Protein AF-A0A450ZWC1-F1 (afdb_monomer_lite)

Radius of gyration: 15.55 Å; chains: 1; bounding box: 36×23×45 Å

Secondary structure (DSSP, 8-state):
----------GGGHHHHHHHHHTEEE-TT--EEEPPHHHHHHHHHHHHHHHHHHSS-S-SSS---

Sequence (65 aa):
MWAFGVDDFPQTHLPLRVEVITGTVIDDLGNVSALTAEEWKEKKAEYERIAREHGKPADASRGSP

Structure (mmCIF, N/CA/C/O backbone):
data_AF-A0A450ZWC1-F1
#
_entry.id   AF-A0A450ZWC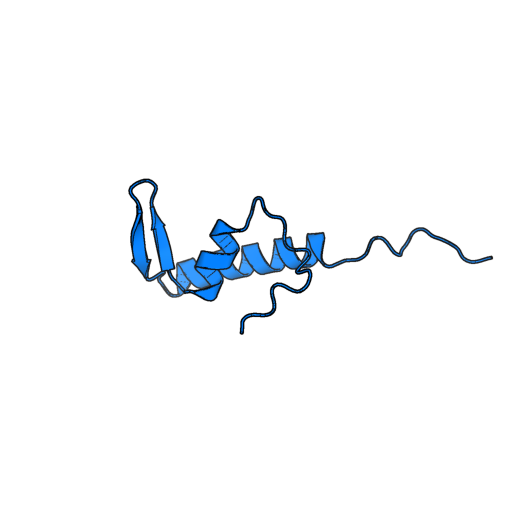1-F1
#
loop_
_atom_site.group_PDB
_atom_site.id
_atom_site.type_symbol
_atom_site.label_atom_id
_atom_site.label_alt_id
_atom_site.label_comp_id
_atom_site.label_asym_id
_atom_site.label_entity_id
_atom_site.label_seq_id
_atom_site.pdbx_PDB_ins_code
_atom_site.Cartn_x
_atom_site.Cartn_y
_atom_site.Cartn_z
_atom_site.occupancy
_atom_site.B_iso_or_equiv
_atom_site.auth_seq_id
_atom_site.auth_comp_id
_atom_site.auth_asym_id
_atom_site.auth_atom_id
_atom_site.pdbx_PDB_model_num
ATOM 1 N N . MET A 1 1 ? -12.393 -7.496 -17.485 1.00 36.94 1 MET A N 1
ATOM 2 C CA . MET A 1 1 ? -11.194 -8.354 -17.372 1.00 36.94 1 MET A CA 1
ATOM 3 C C . MET A 1 1 ? -10.028 -7.417 -17.107 1.00 36.94 1 MET A C 1
ATOM 5 O O . MET A 1 1 ? -9.803 -6.541 -17.929 1.00 36.94 1 MET A O 1
ATOM 9 N N . TRP A 1 2 ? -9.408 -7.476 -15.926 1.00 47.88 2 TRP A N 1
ATOM 10 C CA . TRP A 1 2 ? -8.309 -6.573 -15.567 1.00 47.88 2 TRP A CA 1
ATOM 11 C C . TRP A 1 2 ? -7.111 -6.870 -16.474 1.00 47.88 2 TRP A C 1
ATOM 13 O O . TRP A 1 2 ? -6.632 -8.001 -16.511 1.00 47.88 2 TRP A O 1
ATOM 23 N N . ALA A 1 3 ? -6.684 -5.889 -17.268 1.00 41.91 3 ALA A N 1
ATOM 24 C CA . ALA A 1 3 ? -5.535 -6.040 -18.145 1.00 41.91 3 ALA A CA 1
ATOM 25 C C . ALA A 1 3 ? -4.260 -5.974 -17.293 1.00 41.91 3 ALA A C 1
ATOM 27 O O . ALA A 1 3 ? -3.781 -4.892 -16.972 1.00 41.91 3 ALA A O 1
ATOM 28 N N . PHE A 1 4 ? -3.691 -7.129 -16.943 1.00 48.00 4 PHE A N 1
ATOM 29 C CA . PHE A 1 4 ? -2.337 -7.252 -16.377 1.00 48.00 4 PHE A CA 1
ATOM 30 C C . PHE A 1 4 ? -1.242 -6.983 -17.431 1.00 48.00 4 PHE A C 1
ATOM 32 O O . PHE A 1 4 ? -0.167 -7.575 -17.395 1.00 48.00 4 PHE A O 1
ATOM 39 N N . GLY A 1 5 ? -1.536 -6.136 -18.422 1.00 47.59 5 GLY A N 1
ATOM 40 C CA . GLY A 1 5 ? -0.622 -5.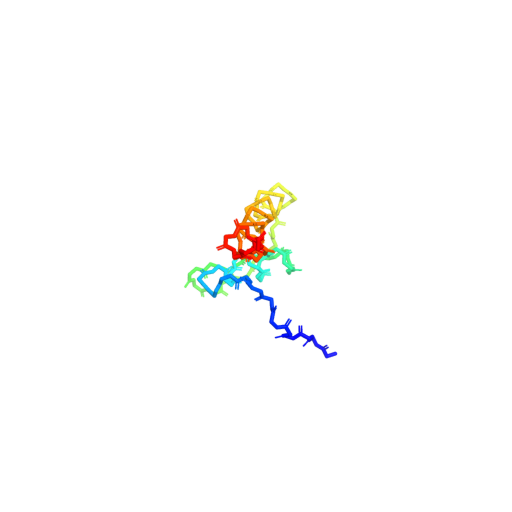802 -19.501 1.00 47.59 5 GLY A CA 1
ATOM 41 C C . GLY A 1 5 ? 0.502 -4.929 -18.971 1.00 47.59 5 GLY A C 1
ATOM 42 O O . GLY A 1 5 ? 0.332 -3.721 -18.907 1.00 47.59 5 GLY A O 1
ATOM 43 N N . VAL A 1 6 ? 1.602 -5.580 -18.583 1.00 51.44 6 VAL A N 1
ATOM 44 C CA . VAL A 1 6 ? 2.955 -5.025 -18.415 1.00 51.44 6 VAL A CA 1
ATOM 45 C C . VAL A 1 6 ? 2.954 -3.659 -17.731 1.00 51.44 6 VAL A C 1
ATOM 47 O O . VAL A 1 6 ? 3.369 -2.645 -18.278 1.00 51.44 6 VAL A O 1
ATOM 50 N N . ASP A 1 7 ? 2.422 -3.639 -16.520 1.00 58.44 7 ASP A N 1
ATOM 51 C CA . ASP A 1 7 ? 2.655 -2.537 -15.606 1.00 58.44 7 ASP A CA 1
ATOM 52 C C . ASP A 1 7 ? 4.083 -2.735 -15.078 1.00 58.44 7 ASP A C 1
ATOM 54 O O . ASP A 1 7 ? 4.326 -3.712 -14.369 1.00 58.44 7 ASP A O 1
ATOM 58 N N . ASP A 1 8 ? 5.028 -1.857 -15.436 1.00 67.44 8 ASP A N 1
ATOM 59 C CA . ASP A 1 8 ? 6.439 -1.883 -14.982 1.00 67.44 8 ASP A CA 1
ATOM 60 C C . ASP A 1 8 ? 6.586 -1.696 -13.456 1.00 67.44 8 ASP A C 1
ATOM 62 O O . ASP A 1 8 ? 7.678 -1.477 -12.927 1.00 67.44 8 ASP A O 1
ATOM 66 N N . PHE A 1 9 ? 5.482 -1.768 -12.713 1.00 77.50 9 PHE A N 1
ATOM 67 C CA . PHE A 1 9 ? 5.489 -1.637 -11.279 1.00 77.50 9 PHE A CA 1
ATOM 68 C C . PHE A 1 9 ? 6.179 -2.852 -10.641 1.00 77.50 9 PHE A C 1
ATOM 70 O O . PHE A 1 9 ? 5.781 -4.000 -10.870 1.00 77.50 9 PHE A O 1
ATOM 77 N N . PRO A 1 10 ? 7.216 -2.623 -9.825 1.00 84.12 10 PRO A N 1
ATOM 78 C CA . PRO A 1 10 ? 8.050 -3.686 -9.289 1.00 84.12 10 PRO A CA 1
ATOM 79 C C . PRO A 1 10 ? 7.247 -4.675 -8.439 1.00 84.12 10 PRO A C 1
ATOM 81 O O . PRO A 1 10 ? 6.478 -4.290 -7.553 1.00 84.12 10 PRO A O 1
ATOM 84 N N . GLN A 1 11 ? 7.481 -5.973 -8.667 1.00 85.31 11 GLN A N 1
ATOM 85 C CA . GLN A 1 11 ? 6.774 -7.052 -7.965 1.00 85.31 11 GLN A CA 1
ATOM 86 C C . GLN A 1 11 ? 6.952 -6.993 -6.440 1.00 85.31 11 GLN A C 1
ATOM 88 O O . GLN A 1 11 ? 6.050 -7.364 -5.691 1.00 85.31 11 GLN A O 1
ATOM 93 N N . THR A 1 12 ? 8.089 -6.471 -5.978 1.00 87.94 12 THR A N 1
ATOM 94 C CA . THR A 1 12 ? 8.390 -6.256 -4.555 1.00 87.94 12 THR A CA 1
ATOM 95 C C . THR A 1 12 ? 7.428 -5.282 -3.874 1.00 87.94 12 THR A C 1
ATOM 97 O O . THR A 1 12 ? 7.289 -5.331 -2.658 1.00 87.94 12 THR A O 1
ATOM 100 N N . HIS A 1 13 ? 6.735 -4.433 -4.637 1.00 89.75 13 HIS A N 1
ATOM 101 C CA . HIS A 1 13 ? 5.784 -3.448 -4.124 1.00 89.75 13 HIS A CA 1
ATOM 102 C C . HIS A 1 13 ? 4.320 -3.805 -4.444 1.00 89.75 13 HIS A C 1
ATOM 104 O O . HIS A 1 13 ? 3.425 -2.984 -4.243 1.00 89.75 13 HIS A O 1
ATOM 110 N N . LEU A 1 14 ? 4.033 -5.031 -4.904 1.00 88.25 14 LEU A N 1
ATOM 111 C CA . LEU A 1 14 ? 2.655 -5.474 -5.157 1.00 88.25 14 LEU A CA 1
ATOM 112 C C . LEU A 1 14 ? 1.703 -5.287 -3.965 1.00 88.25 14 LEU A C 1
ATOM 114 O O . LEU A 1 14 ? 0.572 -4.871 -4.226 1.00 88.25 14 LEU A O 1
ATOM 118 N N . PRO A 1 15 ? 2.110 -5.513 -2.696 1.00 90.81 15 PRO A N 1
ATOM 119 C CA . PRO A 1 15 ? 1.246 -5.220 -1.553 1.00 90.81 15 PRO A CA 1
ATOM 120 C C . PRO A 1 15 ? 0.769 -3.763 -1.547 1.00 90.81 15 PRO A C 1
ATOM 122 O O . PRO A 1 15 ? -0.432 -3.519 -1.558 1.00 90.81 15 PRO A O 1
ATOM 125 N N . LEU A 1 16 ? 1.686 -2.801 -1.692 1.00 92.44 16 LEU A N 1
ATOM 126 C CA . LEU A 1 16 ? 1.360 -1.372 -1.749 1.00 92.44 16 LEU A CA 1
ATOM 127 C C . LEU A 1 16 ? 0.375 -1.045 -2.882 1.00 92.44 16 LEU A C 1
ATOM 129 O O . LEU A 1 16 ? -0.559 -0.264 -2.705 1.00 92.44 16 LEU A O 1
ATOM 133 N N . ARG A 1 17 ? 0.553 -1.661 -4.056 1.00 90.81 17 ARG A N 1
ATOM 134 C CA . ARG A 1 17 ? -0.371 -1.489 -5.184 1.00 90.81 17 ARG A CA 1
ATOM 135 C C . ARG A 1 17 ? -1.776 -1.981 -4.839 1.00 90.81 17 ARG A C 1
ATOM 137 O O . ARG A 1 17 ? -2.749 -1.285 -5.130 1.00 90.81 17 ARG A O 1
ATOM 144 N N . VAL A 1 18 ? -1.889 -3.173 -4.255 1.00 91.06 18 VAL A N 1
ATOM 145 C CA . VAL A 1 18 ? -3.183 -3.736 -3.843 1.00 91.06 18 VAL A CA 1
ATOM 146 C C . VAL A 1 18 ? -3.845 -2.823 -2.818 1.00 91.06 18 VAL A C 1
ATOM 148 O O . VAL A 1 18 ? -5.025 -2.507 -2.968 1.00 91.06 18 VAL A O 1
ATOM 151 N N . GLU A 1 19 ? -3.089 -2.329 -1.843 1.00 95.31 19 GLU A N 1
ATOM 152 C CA . GLU A 1 19 ? -3.605 -1.446 -0.800 1.00 95.31 19 GLU A CA 1
ATOM 153 C C . GLU A 1 19 ? -4.148 -0.126 -1.361 1.00 95.31 19 GLU A C 1
ATOM 155 O O . GLU A 1 19 ? -5.254 0.293 -1.022 1.00 95.31 19 GLU A O 1
ATOM 160 N N . VAL A 1 20 ? -3.421 0.507 -2.287 1.00 94.25 20 VAL A N 1
ATOM 161 C CA . VAL A 1 20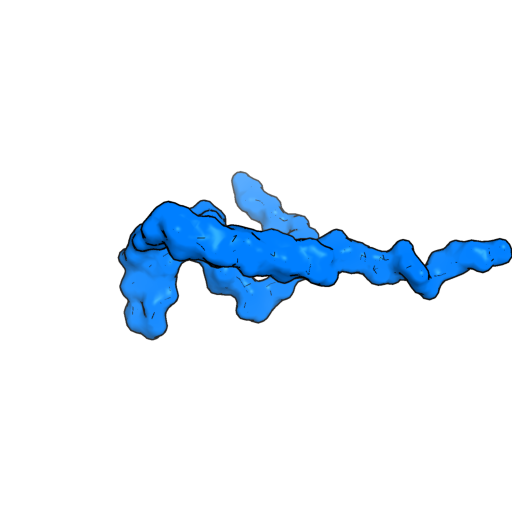 ? -3.846 1.767 -2.920 1.00 94.25 20 VAL A CA 1
ATOM 162 C C . VAL A 1 20 ? -5.075 1.574 -3.812 1.00 94.25 20 VAL A C 1
ATOM 164 O O . VAL A 1 20 ? -5.971 2.421 -3.795 1.00 94.25 20 VAL A O 1
ATOM 167 N N . ILE A 1 21 ? -5.139 0.478 -4.579 1.00 92.69 21 ILE A N 1
ATOM 168 C CA . ILE A 1 21 ? -6.269 0.182 -5.478 1.00 92.69 21 ILE A CA 1
ATOM 169 C C . ILE A 1 21 ? -7.534 -0.143 -4.684 1.00 92.69 21 ILE A C 1
ATOM 17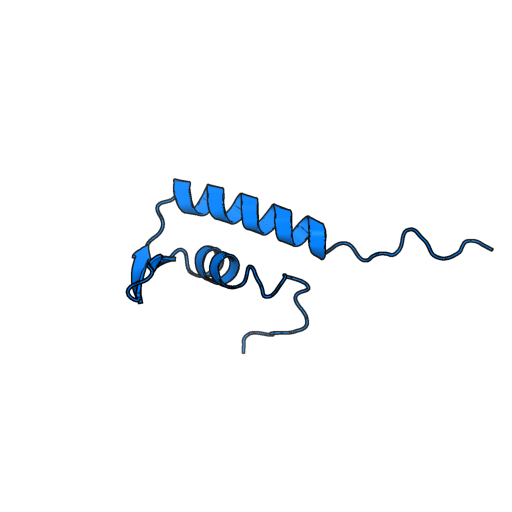1 O O . ILE A 1 21 ? -8.623 0.290 -5.055 1.00 92.69 21 ILE A O 1
ATOM 175 N N . THR A 1 22 ? -7.398 -0.932 -3.619 1.00 93.75 22 THR A N 1
ATOM 176 C CA . THR A 1 22 ? -8.542 -1.416 -2.833 1.00 93.75 22 THR A CA 1
ATOM 177 C C . THR A 1 22 ? -8.949 -0.457 -1.721 1.00 93.75 22 THR A C 1
ATOM 179 O O . THR A 1 22 ? -10.077 -0.535 -1.244 1.00 93.75 22 THR A O 1
ATOM 182 N N . GLY A 1 23 ? -8.056 0.445 -1.304 1.00 96.38 23 GLY A N 1
ATOM 183 C CA . GLY A 1 23 ? -8.267 1.278 -0.124 1.00 96.38 23 GLY A CA 1
ATOM 184 C C . GLY A 1 23 ? -8.263 0.472 1.177 1.00 96.38 23 GLY A C 1
ATOM 185 O O . GLY A 1 23 ? -8.877 0.893 2.153 1.00 96.38 23 GLY A O 1
ATOM 186 N N . THR A 1 24 ? -7.614 -0.694 1.192 1.00 96.50 24 THR A N 1
ATOM 187 C CA . THR A 1 24 ? -7.556 -1.587 2.358 1.00 96.50 24 THR A CA 1
ATOM 188 C C . THR A 1 24 ? -6.124 -1.986 2.674 1.00 96.50 24 THR A C 1
ATOM 190 O O . THR A 1 24 ? -5.269 -1.924 1.800 1.00 96.50 24 THR A O 1
ATOM 193 N N . VAL A 1 25 ? -5.855 -2.387 3.912 1.00 95.62 25 VAL A N 1
ATOM 194 C CA . VAL A 1 25 ? -4.574 -2.956 4.344 1.00 95.62 25 VAL A CA 1
ATOM 195 C C . VAL A 1 25 ? -4.797 -4.362 4.876 1.00 95.62 25 VAL A C 1
ATOM 197 O O . VAL A 1 25 ? -5.854 -4.653 5.440 1.00 95.62 25 VAL A O 1
ATOM 200 N N . ILE A 1 26 ? -3.810 -5.230 4.657 1.00 92.06 26 ILE A N 1
ATOM 201 C CA . ILE A 1 26 ? -3.784 -6.590 5.189 1.00 92.06 26 ILE A CA 1
ATOM 202 C C . ILE A 1 26 ? -2.625 -6.672 6.177 1.00 92.06 26 ILE A C 1
ATOM 204 O O . ILE A 1 26 ? -1.495 -6.350 5.814 1.00 92.06 26 ILE A O 1
ATOM 208 N N . ASP A 1 27 ? -2.904 -7.067 7.416 1.00 89.44 27 ASP A N 1
ATOM 209 C CA . ASP A 1 27 ? -1.853 -7.301 8.410 1.00 89.44 27 ASP A CA 1
ATOM 210 C C . ASP A 1 27 ? -1.185 -8.681 8.237 1.00 89.44 27 ASP A C 1
ATOM 212 O O . ASP A 1 27 ? -1.615 -9.513 7.435 1.00 89.44 27 ASP A O 1
ATOM 216 N N . ASP A 1 28 ? -0.135 -8.954 9.015 1.00 89.56 28 ASP A N 1
ATOM 217 C CA . ASP A 1 28 ? 0.614 -10.221 8.946 1.00 89.56 28 ASP A CA 1
ATOM 218 C C . ASP A 1 28 ? -0.219 -11.460 9.327 1.00 89.56 28 ASP A C 1
ATOM 220 O O . ASP A 1 28 ? 0.177 -12.595 9.053 1.00 89.56 28 ASP A O 1
ATOM 224 N N . LEU A 1 29 ? -1.373 -11.262 9.967 1.00 93.44 29 LEU A N 1
ATOM 225 C CA . LEU A 1 29 ? -2.313 -12.320 10.335 1.00 93.44 29 LEU A CA 1
ATOM 226 C C . LEU A 1 29 ? -3.402 -12.520 9.270 1.00 93.44 29 LEU A C 1
ATOM 228 O O . LEU A 1 29 ? -4.216 -13.437 9.392 1.00 93.44 29 LEU A O 1
ATOM 232 N N . GLY A 1 30 ? -3.416 -11.692 8.223 1.00 89.75 30 GLY A N 1
ATOM 233 C CA . GLY A 1 30 ? -4.402 -11.726 7.151 1.00 89.75 30 GLY A CA 1
ATOM 234 C C . GLY A 1 30 ? -5.693 -10.967 7.460 1.00 89.75 30 GLY A C 1
ATOM 235 O O . GLY A 1 30 ? -6.665 -11.119 6.716 1.00 89.75 30 GLY A O 1
ATOM 236 N N . ASN A 1 31 ? -5.747 -10.164 8.529 1.00 95.06 31 ASN A N 1
ATOM 237 C CA . ASN A 1 31 ? -6.912 -9.322 8.786 1.00 95.06 31 ASN A CA 1
ATOM 238 C C . ASN A 1 31 ? -6.937 -8.160 7.798 1.00 95.06 31 ASN A C 1
ATOM 240 O O . ASN A 1 31 ? -5.915 -7.526 7.547 1.00 95.06 31 ASN A O 1
ATOM 244 N N . VAL A 1 32 ? -8.127 -7.859 7.278 1.00 94.69 32 VAL A N 1
ATOM 245 C CA . VAL A 1 32 ? -8.339 -6.770 6.322 1.00 94.69 32 VAL A CA 1
ATOM 246 C C . VAL A 1 32 ? -9.043 -5.613 7.016 1.00 94.69 32 VAL A C 1
ATOM 248 O O . VAL A 1 32 ? -10.093 -5.802 7.634 1.00 94.69 32 VAL A O 1
ATOM 251 N N . SER A 1 33 ? -8.510 -4.405 6.871 1.00 96.25 33 SER A N 1
ATOM 252 C CA . SER A 1 33 ? -9.148 -3.176 7.344 1.00 96.25 33 SER A CA 1
ATOM 253 C C . SER A 1 33 ? -9.132 -2.094 6.268 1.00 96.25 33 SER A C 1
ATOM 255 O O . SER A 1 33 ? -8.323 -2.120 5.341 1.00 96.25 33 SER A O 1
ATOM 257 N N . ALA A 1 34 ? -10.071 -1.152 6.353 1.00 97.44 34 ALA A N 1
ATOM 258 C CA . ALA A 1 34 ? -10.079 0.007 5.471 1.00 97.44 34 ALA A CA 1
ATOM 259 C C . ALA A 1 34 ? -8.983 0.991 5.893 1.00 97.44 34 ALA A C 1
ATOM 261 O O . ALA A 1 34 ? -8.838 1.279 7.081 1.00 97.44 34 ALA A O 1
ATOM 262 N N . LEU A 1 35 ? -8.265 1.536 4.913 1.00 96.31 35 LEU A N 1
ATOM 263 C CA . LEU A 1 35 ? -7.358 2.654 5.137 1.00 96.31 35 LEU A CA 1
ATOM 264 C C . LEU A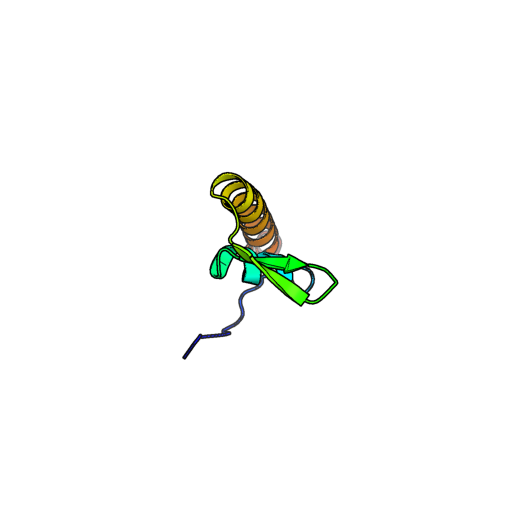 1 35 ? -8.168 3.900 5.493 1.00 96.31 35 LEU A C 1
ATOM 266 O O . LEU A 1 35 ? -9.198 4.197 4.878 1.00 96.31 35 LEU A O 1
ATOM 270 N N . THR A 1 36 ? -7.667 4.680 6.441 1.00 97.06 36 THR A N 1
ATOM 271 C CA . THR A 1 36 ? -8.121 6.057 6.608 1.00 97.06 36 THR A CA 1
ATOM 272 C C . THR A 1 36 ? -7.738 6.895 5.385 1.00 97.06 36 THR A C 1
ATOM 274 O O . THR A 1 36 ? -6.864 6.550 4.584 1.00 97.06 36 THR A O 1
ATOM 277 N N . ALA A 1 37 ? -8.388 8.051 5.239 1.00 96.88 37 ALA A N 1
ATOM 278 C CA . ALA A 1 37 ? -8.094 8.965 4.141 1.00 96.88 37 ALA A CA 1
ATOM 279 C C . ALA A 1 37 ? -6.644 9.486 4.164 1.00 96.88 37 ALA A C 1
ATOM 281 O O . ALA A 1 37 ? -6.118 9.847 3.112 1.00 96.88 37 ALA A O 1
ATOM 282 N N . GLU A 1 38 ? -6.019 9.565 5.339 1.00 97.38 38 GLU A N 1
ATOM 283 C CA . GLU A 1 38 ? -4.638 10.028 5.498 1.00 97.38 38 GLU A CA 1
ATOM 284 C C . GLU A 1 38 ? -3.649 8.924 5.113 1.00 97.38 38 GLU A C 1
ATOM 286 O O . GLU A 1 38 ? -2.841 9.138 4.210 1.00 97.38 38 GLU A O 1
ATOM 291 N N . GLU A 1 39 ? -3.817 7.713 5.652 1.00 97.19 39 GLU A N 1
ATOM 292 C CA . GLU A 1 39 ? -2.967 6.560 5.316 1.00 97.19 39 GLU A CA 1
ATOM 293 C C . GLU A 1 39 ? -3.014 6.233 3.818 1.00 97.19 39 GLU A C 1
ATOM 295 O O . GLU A 1 39 ? -1.991 5.935 3.195 1.00 97.19 39 GLU A O 1
ATOM 300 N N . TRP A 1 40 ? -4.198 6.324 3.201 1.00 96.88 40 TRP A N 1
ATOM 301 C CA . TRP A 1 40 ? -4.326 6.115 1.761 1.00 96.88 40 TRP A CA 1
ATOM 302 C C . TRP A 1 40 ? -3.567 7.173 0.955 1.00 96.88 40 TRP A C 1
ATOM 304 O O . TRP A 1 40 ? -2.936 6.838 -0.047 1.00 96.88 40 TRP A O 1
ATOM 314 N N . LYS A 1 41 ? -3.587 8.447 1.378 1.00 97.06 41 LYS A N 1
ATOM 315 C CA . LYS A 1 41 ? -2.835 9.516 0.697 1.00 97.06 41 LYS A CA 1
ATOM 316 C C . LYS A 1 41 ? -1.331 9.280 0.783 1.00 97.06 41 LYS A C 1
ATOM 318 O O . LYS A 1 41 ? -0.647 9.464 -0.222 1.00 97.06 41 LYS A O 1
ATOM 323 N N . GLU A 1 42 ? -0.830 8.859 1.941 1.00 97.38 42 GLU A N 1
ATOM 324 C CA . GLU A 1 42 ? 0.590 8.547 2.138 1.00 97.38 42 GLU A CA 1
ATOM 325 C C . GLU A 1 42 ? 1.027 7.372 1.256 1.00 97.38 42 GLU A C 1
ATOM 327 O O . GLU A 1 42 ? 1.962 7.501 0.461 1.00 97.38 42 GLU A O 1
ATOM 332 N N . LYS A 1 43 ? 0.283 6.260 1.298 1.00 95.31 43 LYS A N 1
ATOM 333 C CA . LYS A 1 43 ? 0.545 5.081 0.458 1.00 95.31 43 LYS A CA 1
ATOM 334 C C . LYS A 1 43 ? 0.439 5.397 -1.032 1.00 95.31 43 LYS A C 1
ATOM 336 O O . LYS A 1 43 ? 1.257 4.938 -1.828 1.00 95.31 43 LYS A O 1
ATOM 341 N N . LYS A 1 44 ? -0.528 6.227 -1.433 1.00 94.06 44 LYS A N 1
ATOM 342 C CA . LYS A 1 44 ? -0.657 6.678 -2.823 1.00 94.06 44 LYS A CA 1
ATOM 343 C C . LYS A 1 44 ? 0.553 7.502 -3.266 1.00 94.06 44 LYS A C 1
ATOM 345 O O . LYS A 1 44 ? 1.036 7.298 -4.377 1.00 94.06 44 LYS A O 1
ATOM 350 N N . ALA A 1 45 ? 1.061 8.400 -2.424 1.00 95.50 45 ALA A N 1
ATOM 351 C CA . ALA A 1 45 ? 2.250 9.187 -2.747 1.00 95.50 45 ALA A CA 1
ATOM 352 C C . ALA A 1 45 ? 3.491 8.295 -2.938 1.00 95.50 45 ALA A C 1
ATOM 354 O O . ALA A 1 45 ? 4.287 8.524 -3.854 1.00 95.50 45 ALA A O 1
ATOM 355 N N . GLU A 1 46 ? 3.636 7.251 -2.117 1.00 94.75 46 GLU A N 1
ATOM 356 C CA . GLU A 1 46 ? 4.691 6.249 -2.275 1.00 94.75 46 GLU A CA 1
ATOM 357 C C . GLU A 1 46 ? 4.532 5.448 -3.574 1.00 94.75 46 GLU A C 1
ATOM 359 O O . GLU A 1 46 ? 5.489 5.328 -4.343 1.00 94.75 46 GLU A O 1
ATOM 364 N N . TYR A 1 47 ? 3.318 4.972 -3.865 1.00 91.94 47 TYR A N 1
ATOM 365 C CA . TYR A 1 47 ? 3.000 4.279 -5.112 1.00 91.94 47 TYR A CA 1
ATOM 366 C C . TYR A 1 47 ? 3.359 5.134 -6.334 1.00 91.94 47 TYR A C 1
ATOM 368 O O . TYR A 1 47 ? 4.042 4.666 -7.241 1.00 91.94 47 TYR A O 1
ATOM 376 N N . GLU A 1 48 ? 2.969 6.411 -6.350 1.00 90.38 48 GLU A N 1
ATOM 377 C CA . GLU A 1 48 ? 3.287 7.330 -7.446 1.00 90.38 48 GLU A CA 1
ATOM 378 C C . GLU A 1 48 ? 4.794 7.573 -7.590 1.00 90.38 48 GLU A C 1
ATOM 380 O O . GLU A 1 48 ? 5.288 7.738 -8.706 1.00 90.38 48 GLU A O 1
ATOM 385 N N . ARG A 1 49 ? 5.548 7.594 -6.484 1.00 91.75 49 ARG A N 1
ATOM 386 C CA . ARG A 1 49 ? 7.011 7.704 -6.520 1.00 91.75 49 ARG A CA 1
ATOM 387 C C . ARG A 1 49 ? 7.636 6.485 -7.196 1.00 91.75 49 ARG A C 1
ATOM 389 O O . ARG A 1 49 ? 8.386 6.667 -8.151 1.00 91.75 49 ARG A O 1
ATOM 396 N N . ILE A 1 50 ? 7.270 5.282 -6.763 1.00 88.62 50 ILE A N 1
ATOM 397 C CA . ILE A 1 50 ? 7.774 4.022 -7.329 1.00 88.62 50 ILE A CA 1
ATOM 398 C C . ILE A 1 50 ? 7.367 3.898 -8.802 1.00 88.62 50 ILE A C 1
ATOM 400 O O . ILE A 1 50 ? 8.194 3.596 -9.659 1.00 88.62 50 ILE A O 1
ATOM 404 N N . ALA A 1 51 ? 6.115 4.219 -9.132 1.00 85.31 51 ALA A N 1
ATOM 405 C CA . ALA A 1 51 ? 5.634 4.200 -10.509 1.00 85.31 51 ALA A CA 1
ATOM 406 C C . ALA A 1 51 ? 6.413 5.175 -11.410 1.00 85.31 51 ALA A C 1
ATOM 408 O O . ALA A 1 51 ? 6.686 4.855 -12.561 1.00 85.31 51 ALA A O 1
ATOM 409 N N . ARG A 1 52 ? 6.823 6.350 -10.909 1.00 85.50 52 ARG A N 1
ATOM 410 C CA . ARG A 1 52 ? 7.677 7.288 -11.665 1.00 85.50 52 ARG A CA 1
ATOM 411 C C . ARG A 1 52 ? 9.119 6.808 -11.816 1.00 85.50 52 ARG A C 1
ATOM 413 O O . ARG A 1 52 ? 9.737 7.107 -12.836 1.00 85.50 52 ARG A O 1
ATOM 420 N N . GLU A 1 53 ? 9.664 6.142 -10.803 1.00 86.69 53 GLU A N 1
ATOM 421 C CA . GLU A 1 53 ? 11.020 5.579 -10.833 1.00 86.69 53 GLU A CA 1
ATOM 422 C C . GLU A 1 53 ? 11.119 4.436 -11.853 1.00 86.69 53 GLU A C 1
ATOM 424 O O . GLU A 1 53 ? 12.090 4.372 -12.602 1.00 86.69 53 GLU A O 1
ATOM 429 N N . HIS A 1 54 ? 10.087 3.594 -11.934 1.00 78.25 54 HIS A N 1
ATOM 430 C CA . HIS A 1 54 ? 10.070 2.411 -12.796 1.00 78.25 54 HIS A CA 1
ATOM 431 C C . HIS A 1 54 ? 9.372 2.614 -14.150 1.00 78.25 54 HIS A C 1
ATOM 433 O O . HIS A 1 54 ? 9.682 1.914 -15.104 1.00 78.25 54 HIS A O 1
ATOM 439 N N . GLY A 1 55 ? 8.477 3.597 -14.270 1.00 65.62 55 GLY A N 1
ATOM 440 C CA . GLY A 1 55 ? 7.757 3.923 -15.507 1.00 65.62 55 GLY A CA 1
ATOM 441 C C . GLY A 1 55 ? 8.525 4.828 -16.475 1.00 65.62 55 GLY A C 1
ATOM 442 O O . GLY A 1 55 ? 7.979 5.231 -17.502 1.00 65.62 55 GLY A O 1
ATOM 443 N N . LYS A 1 56 ? 9.777 5.194 -16.167 1.00 54.91 56 LYS A N 1
ATOM 444 C CA . LYS A 1 56 ? 10.660 5.851 -17.136 1.00 54.91 56 LYS A CA 1
ATOM 445 C C . LYS A 1 56 ? 11.422 4.783 -17.923 1.00 54.91 56 LYS A C 1
ATOM 447 O O . LYS A 1 56 ? 12.265 4.110 -17.331 1.00 54.91 56 LYS A O 1
ATOM 452 N N . PRO A 1 57 ? 11.214 4.655 -19.246 1.00 47.53 57 PRO A N 1
ATOM 453 C CA . PRO A 1 57 ? 12.116 3.858 -20.058 1.00 47.53 57 PRO A CA 1
ATOM 454 C C . PRO A 1 57 ? 13.526 4.450 -19.958 1.00 47.53 57 PRO A C 1
ATOM 456 O O . PRO A 1 57 ? 13.710 5.670 -19.984 1.00 47.53 57 PRO A O 1
ATOM 459 N N . ALA A 1 58 ? 14.531 3.582 -19.863 1.00 42.94 58 ALA A N 1
ATOM 460 C CA . ALA A 1 58 ? 15.939 3.936 -19.995 1.00 42.94 58 ALA A CA 1
ATOM 461 C C . ALA A 1 58 ? 16.270 4.310 -21.457 1.00 42.94 58 ALA A C 1
ATOM 463 O O . ALA A 1 58 ? 17.130 3.70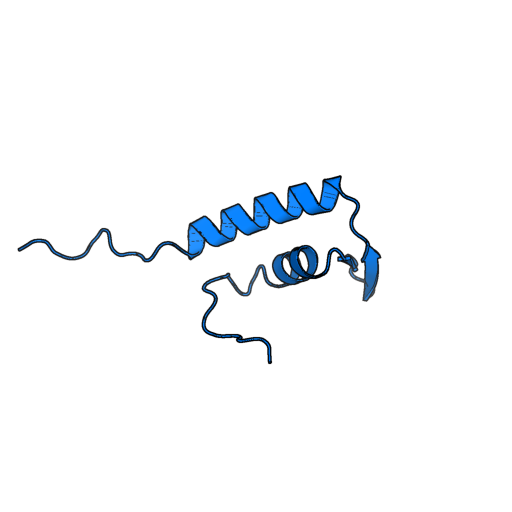1 -22.081 1.00 42.94 58 ALA A O 1
ATOM 464 N N . ASP A 1 59 ? 15.577 5.301 -22.018 1.00 42.50 59 ASP A N 1
ATOM 465 C CA . ASP A 1 59 ? 15.809 5.844 -23.360 1.00 42.50 59 ASP A CA 1
ATOM 466 C C . ASP A 1 59 ? 16.300 7.297 -23.270 1.00 42.50 59 ASP A C 1
ATOM 468 O O . ASP A 1 59 ? 15.733 8.237 -23.809 1.00 42.50 59 ASP A O 1
ATOM 472 N N . ALA A 1 60 ? 17.367 7.497 -22.497 1.00 45.12 60 ALA A N 1
ATOM 473 C CA . ALA A 1 60 ? 18.179 8.715 -22.541 1.00 45.12 60 ALA A CA 1
ATOM 474 C C . ALA A 1 60 ? 19.670 8.391 -22.748 1.00 45.12 60 ALA A C 1
ATOM 476 O O . ALA A 1 60 ? 20.538 9.213 -22.467 1.00 45.12 60 ALA A O 1
ATOM 477 N N . SER A 1 61 ? 19.994 7.172 -23.205 1.00 45.56 61 SER A N 1
ATOM 478 C CA . SER A 1 61 ? 21.389 6.749 -23.393 1.00 45.56 61 SER A CA 1
ATOM 479 C C . SER A 1 61 ? 21.643 5.853 -24.609 1.00 45.56 61 SER A C 1
ATOM 481 O O . SER A 1 61 ? 22.627 5.116 -24.639 1.00 45.56 61 SER A O 1
ATOM 483 N N . ARG A 1 62 ? 20.810 5.926 -25.655 1.00 46.53 62 ARG A N 1
ATOM 484 C CA . ARG A 1 62 ? 21.162 5.351 -26.961 1.00 46.53 62 ARG A CA 1
ATOM 485 C C . ARG A 1 62 ? 20.855 6.298 -28.113 1.00 46.53 62 ARG A C 1
ATOM 487 O O . ARG A 1 62 ? 19.736 6.368 -28.588 1.00 46.53 62 ARG A O 1
ATOM 494 N N . GLY A 1 63 ? 21.930 6.918 -28.595 1.00 44.88 63 GLY A N 1
ATOM 495 C CA . GLY A 1 63 ? 22.129 7.209 -30.010 1.00 44.88 63 GLY A CA 1
ATOM 496 C C . GLY A 1 63 ? 21.500 8.496 -30.525 1.00 44.88 63 GLY A C 1
ATOM 497 O O . GLY A 1 63 ? 20.354 8.494 -30.954 1.00 44.88 63 GLY A O 1
ATOM 498 N N . SER A 1 64 ? 22.322 9.538 -30.638 1.00 33.44 64 SER A N 1
ATOM 499 C CA . SER A 1 64 ? 22.253 10.401 -31.819 1.00 33.44 64 SER A CA 1
ATOM 500 C C . SER A 1 64 ? 23.494 10.121 -32.680 1.00 33.44 64 SER A C 1
ATOM 502 O O . SER A 1 64 ? 24.585 10.048 -32.104 1.00 33.44 64 SER A O 1
ATOM 504 N N . PRO A 1 65 ? 23.332 9.882 -33.996 1.00 53.34 65 PRO A N 1
ATOM 505 C CA . PRO A 1 65 ? 24.428 9.712 -34.951 1.00 53.34 65 PRO A CA 1
ATOM 506 C C . PRO A 1 65 ? 25.218 11.004 -35.196 1.00 53.34 65 PRO A C 1
ATOM 508 O O . PRO A 1 65 ? 24.664 12.102 -34.952 1.00 53.34 65 PRO A O 1
#

pLDDT: mean 79.33, std 20.71, range [33.44, 97.44]

Organism: NCBI:txid2126343

Foldseek 3Di:
DDPPPDQLQDPVCVQLVCCLVVQWHQDPVRDIDHHDPVRSVVSVVVSVVSSVVRVDPPPPPDDDD